Protein AF-A0A226BWI0-F1 (afdb_monomer)

Radius of gyration: 17.47 Å; Cα contacts (8 Å, |Δi|>4): 109; chains: 1; bounding box: 44×29×45 Å

Organism: NCBI:txid759412

Solvent-accessible surface area (backbone atoms only — not comparable to full-atom values): 7787 Å² total; per-residue (Å²): 113,49,78,41,72,29,28,34,66,42,41,44,69,57,47,53,48,31,74,75,71,46,87,71,87,59,75,85,71,98,45,95,89,52,78,66,86,74,66,27,84,44,66,67,58,34,51,51,49,55,50,52,62,45,49,80,74,37,69,102,67,86,56,67,68,61,49,63,72,46,38,39,80,45,81,42,82,44,78,37,56,68,94,76,62,88,49,69,89,40,70,69,46,34,50,53,49,51,55,52,51,52,56,51,65,76,42,66,83,56,80,79,74,67,79,81,77,76,86,83,88,78,131

Mean predicted aligned error: 9.55 Å

pLDDT: mean 79.6, std 19.04, range [26.83, 96.94]

Foldseek 3Di:
DDKAWWKAKDWPVVVVVCVVPNDDWPDDDDDPVDTDGDTHNDVVVSVVVLVVVVCVVDPDDDDVVVSVNTMDMDIDTDDDDPVPDQDCVDPVSVVVVVVVVVVCVVCVVCPPPDPPPDDDDDD

Sequence (123 aa):
MINKNLYYVTSVQNAEDIITSGFRASLRDRHWLGDGYYFYEETFFAFKWCLELCSDCYGDGVELSKLLDNYKIITAEVSIDEKRVFDLKTVQHKELFDLSFHELRKNPGKRKAEEIKGYCSFY

Structure (mmCIF, N/CA/C/O backbone):
data_AF-A0A226BWI0-F1
#
_entry.id   AF-A0A226BWI0-F1
#
loop_
_atom_site.group_PDB
_atom_site.id
_atom_site.type_symbol
_atom_site.label_atom_id
_atom_site.label_alt_id
_atom_site.label_comp_id
_atom_site.label_asym_id
_atom_site.label_entity_id
_atom_site.label_seq_id
_atom_site.pdbx_PDB_ins_code
_atom_site.Cartn_x
_atom_site.Cartn_y
_atom_site.Cartn_z
_atom_site.occupancy
_atom_site.B_iso_or_equiv
_atom_site.auth_seq_id
_atom_site.auth_comp_id
_atom_site.auth_asym_id
_atom_site.auth_atom_id
_atom_site.pdbx_PDB_model_num
ATOM 1 N N . MET A 1 1 ? -21.241 2.612 -0.114 1.00 89.12 1 MET A N 1
ATOM 2 C CA . MET A 1 1 ? -20.109 2.169 -0.949 1.00 89.12 1 MET A CA 1
ATOM 3 C C . MET A 1 1 ? -19.424 3.414 -1.457 1.00 89.12 1 MET A C 1
ATOM 5 O O . MET A 1 1 ? -20.094 4.235 -2.075 1.00 89.12 1 MET A O 1
ATOM 9 N N . ILE A 1 2 ? -18.138 3.566 -1.173 1.00 91.88 2 ILE A N 1
ATOM 10 C CA . ILE A 1 2 ? -17.298 4.626 -1.730 1.00 91.88 2 ILE A CA 1
ATOM 11 C C . ILE A 1 2 ? -16.283 3.963 -2.646 1.00 91.88 2 ILE A C 1
ATOM 13 O O . ILE A 1 2 ? -15.611 3.027 -2.225 1.00 91.88 2 ILE A O 1
ATOM 17 N N . ASN A 1 3 ? -16.139 4.470 -3.865 1.00 94.00 3 ASN A N 1
ATOM 18 C CA . ASN A 1 3 ? -15.049 4.058 -4.738 1.00 94.00 3 ASN A CA 1
ATOM 19 C C . ASN A 1 3 ? -13.861 4.994 -4.519 1.00 94.00 3 ASN A C 1
ATOM 21 O O . ASN A 1 3 ? -14.016 6.218 -4.521 1.00 94.00 3 ASN A O 1
ATOM 25 N N . LYS A 1 4 ? -12.677 4.421 -4.313 1.00 95.06 4 LYS A N 1
ATOM 26 C CA . LYS A 1 4 ? -11.421 5.164 -4.213 1.00 95.06 4 LYS A CA 1
ATOM 27 C C . LYS A 1 4 ? -10.430 4.648 -5.240 1.00 95.06 4 LYS A C 1
ATOM 29 O O . LYS A 1 4 ? -10.271 3.442 -5.387 1.00 95.06 4 LYS A O 1
ATOM 34 N N . ASN A 1 5 ? -9.719 5.568 -5.878 1.00 96.38 5 ASN A N 1
ATOM 35 C CA . ASN A 1 5 ? -8.520 5.232 -6.632 1.00 96.38 5 ASN A CA 1
ATOM 36 C C . ASN A 1 5 ? -7.356 5.156 -5.650 1.00 96.38 5 ASN A C 1
ATOM 38 O O . ASN A 1 5 ? -7.009 6.160 -5.030 1.00 96.38 5 ASN A O 1
ATOM 42 N N . LEU A 1 6 ? -6.798 3.962 -5.484 1.00 96.50 6 LEU A N 1
ATOM 43 C CA . LEU A 1 6 ? -5.699 3.696 -4.568 1.00 96.50 6 LEU A CA 1
ATOM 44 C C . LEU A 1 6 ? -4.508 3.102 -5.321 1.00 96.50 6 LEU A C 1
ATOM 46 O O . LEU A 1 6 ? -4.655 2.518 -6.396 1.00 96.50 6 LEU A O 1
ATOM 50 N N . TYR A 1 7 ? -3.320 3.242 -4.744 1.00 96.94 7 TYR A N 1
ATOM 51 C CA . TYR A 1 7 ? -2.062 2.851 -5.372 1.00 96.94 7 TYR A CA 1
ATOM 52 C C . TYR A 1 7 ? -1.468 1.628 -4.683 1.00 96.94 7 TYR A C 1
ATOM 54 O O . TYR A 1 7 ? -1.281 1.627 -3.467 1.00 96.94 7 TYR A O 1
ATOM 62 N N . TYR A 1 8 ? -1.145 0.600 -5.464 1.00 94.31 8 TYR A N 1
ATOM 63 C CA . TYR A 1 8 ? -0.532 -0.641 -4.998 1.00 94.31 8 TYR A CA 1
ATOM 64 C C . TYR A 1 8 ? 0.859 -0.791 -5.605 1.00 94.31 8 TYR A C 1
ATOM 66 O O . TYR A 1 8 ? 1.043 -0.594 -6.806 1.00 94.31 8 TYR A O 1
ATOM 74 N N . VAL A 1 9 ? 1.838 -1.141 -4.775 1.00 92.06 9 VAL A N 1
ATOM 75 C CA . VAL A 1 9 ? 3.234 -1.316 -5.188 1.00 92.06 9 VAL A CA 1
ATOM 76 C C . VAL A 1 9 ? 3.559 -2.796 -5.167 1.00 92.06 9 VAL A C 1
ATOM 78 O O . VAL A 1 9 ? 3.320 -3.472 -4.166 1.00 92.06 9 VAL A O 1
ATOM 81 N N . THR A 1 10 ? 4.126 -3.306 -6.255 1.00 91.25 10 THR A N 1
ATOM 82 C CA . THR A 1 10 ? 4.548 -4.704 -6.328 1.00 91.25 10 THR A CA 1
ATOM 83 C C . THR A 1 10 ? 5.603 -4.923 -7.410 1.00 91.25 10 THR A C 1
ATOM 85 O O . THR A 1 10 ? 5.989 -3.976 -8.096 1.00 91.25 10 THR A O 1
ATOM 88 N N . SER A 1 11 ? 6.103 -6.152 -7.553 1.00 91.62 11 SER A N 1
ATOM 89 C CA . SER A 1 11 ? 7.057 -6.486 -8.612 1.00 91.62 11 SER A CA 1
ATOM 90 C C . SER A 1 11 ? 6.419 -6.382 -10.000 1.00 91.62 11 SER A C 1
ATOM 92 O O . SER A 1 11 ? 5.208 -6.545 -10.149 1.00 91.62 11 SER A O 1
ATOM 94 N N . VAL A 1 12 ? 7.227 -6.151 -11.036 1.00 93.00 12 VAL A N 1
ATOM 95 C CA . VAL A 1 12 ? 6.758 -6.089 -12.435 1.00 93.00 12 VAL A CA 1
ATOM 96 C C . VAL A 1 12 ? 5.932 -7.323 -12.811 1.00 93.00 12 VAL A C 1
ATOM 98 O O . VAL A 1 12 ? 4.822 -7.171 -13.319 1.00 93.00 12 VAL A O 1
ATOM 101 N N . GLN A 1 13 ? 6.432 -8.520 -12.487 1.00 92.38 13 GLN A N 1
ATOM 102 C CA . GLN A 1 13 ? 5.743 -9.781 -12.769 1.00 92.38 13 GLN A CA 1
ATOM 103 C C . GLN A 1 13 ? 4.384 -9.863 -12.061 1.00 92.38 13 GLN A C 1
ATOM 105 O O . GLN A 1 13 ? 3.377 -10.180 -12.685 1.00 92.38 13 GLN A O 1
ATOM 110 N N . ASN A 1 14 ? 4.327 -9.532 -10.766 1.00 91.62 14 ASN A N 1
ATOM 111 C CA . ASN A 1 14 ? 3.075 -9.618 -10.018 1.00 91.62 14 ASN A CA 1
ATOM 112 C C . ASN A 1 14 ? 2.069 -8.545 -10.462 1.00 91.62 14 ASN A C 1
ATOM 114 O O . ASN A 1 14 ? 0.868 -8.788 -10.465 1.00 91.62 14 ASN A O 1
ATOM 118 N N . ALA A 1 15 ? 2.538 -7.365 -10.874 1.00 94.00 15 ALA A N 1
ATOM 119 C CA . ALA A 1 15 ? 1.669 -6.346 -11.452 1.00 94.00 15 ALA A CA 1
ATOM 120 C C . ALA A 1 15 ? 1.011 -6.844 -12.747 1.00 94.00 15 ALA A C 1
ATOM 122 O O . ALA A 1 15 ? -0.184 -6.638 -12.940 1.00 94.00 15 ALA A O 1
ATOM 123 N N . GLU A 1 16 ? 1.762 -7.528 -13.611 1.00 94.69 16 GLU A N 1
ATOM 124 C CA . GLU A 1 16 ? 1.231 -8.129 -14.841 1.00 94.69 16 GLU A CA 1
ATOM 125 C C . GLU A 1 16 ? 0.229 -9.250 -14.544 1.00 94.69 16 GLU A C 1
ATOM 127 O O . GLU A 1 16 ? -0.844 -9.298 -15.156 1.00 94.69 16 GLU A O 1
ATOM 132 N N . ASP A 1 17 ? 0.517 -10.079 -13.542 1.00 93.81 17 ASP A N 1
ATOM 133 C CA . ASP A 1 17 ? -0.400 -11.120 -13.079 1.00 93.81 17 ASP A CA 1
ATOM 134 C C . ASP A 1 17 ? -1.696 -10.529 -12.499 1.00 93.81 17 ASP A C 1
ATOM 136 O O . ASP A 1 17 ? -2.781 -11.048 -12.781 1.00 93.81 17 ASP A O 1
ATOM 140 N N . ILE A 1 18 ? -1.614 -9.432 -11.735 1.00 94.19 18 ILE A N 1
ATOM 141 C CA . ILE A 1 18 ? -2.781 -8.728 -11.179 1.00 94.19 18 ILE A CA 1
ATOM 142 C C . ILE A 1 18 ? -3.610 -8.082 -12.288 1.00 94.19 18 ILE A C 1
ATOM 144 O O . ILE A 1 18 ? -4.832 -8.195 -12.278 1.00 94.19 18 ILE A O 1
ATOM 148 N N . ILE A 1 19 ? -2.970 -7.424 -13.256 1.00 93.75 19 ILE A N 1
ATOM 149 C CA . ILE A 1 19 ? -3.675 -6.799 -14.384 1.00 93.75 19 ILE A CA 1
ATOM 150 C C . ILE A 1 19 ? -4.406 -7.862 -15.215 1.00 93.75 19 ILE A C 1
ATOM 152 O O . ILE A 1 19 ? -5.522 -7.627 -15.672 1.00 93.75 19 ILE A O 1
ATOM 156 N N . THR A 1 20 ? -3.800 -9.039 -15.383 1.00 94.94 20 THR A N 1
ATOM 157 C CA . THR A 1 20 ? -4.352 -10.111 -16.224 1.00 94.94 20 THR A CA 1
ATOM 158 C C . THR A 1 20 ? -5.394 -10.963 -15.498 1.00 94.94 20 THR A C 1
ATOM 160 O O . THR A 1 20 ? -6.386 -11.369 -16.099 1.00 94.94 20 THR A O 1
ATOM 163 N N . SER A 1 21 ? -5.170 -11.273 -14.218 1.00 93.31 21 SER A N 1
ATOM 164 C CA . SER A 1 21 ? -5.959 -12.261 -13.463 1.00 93.31 21 SER A CA 1
ATOM 165 C C . SER A 1 21 ? -6.621 -11.723 -12.193 1.00 93.31 21 SER A C 1
ATOM 167 O O . SER A 1 21 ? -7.285 -12.479 -11.485 1.00 93.31 21 SER A O 1
ATOM 169 N N . GLY A 1 22 ? -6.483 -10.427 -11.919 1.00 91.62 22 GLY A N 1
ATOM 170 C CA . GLY A 1 22 ? -6.960 -9.796 -10.695 1.00 91.62 22 GLY A CA 1
ATOM 171 C C . GLY A 1 22 ? -6.065 -10.074 -9.485 1.00 91.62 22 GLY A C 1
ATOM 172 O O . GLY A 1 22 ? -5.080 -10.814 -9.537 1.00 91.62 22 GLY A O 1
ATOM 173 N N . PHE A 1 23 ? -6.422 -9.463 -8.359 1.00 88.25 23 PHE A N 1
ATOM 174 C CA . PHE A 1 23 ? -5.736 -9.679 -7.089 1.00 88.25 23 PHE A CA 1
ATOM 175 C C . PHE A 1 23 ? -5.982 -11.105 -6.564 1.00 88.25 23 PHE A C 1
ATOM 177 O O . PHE A 1 23 ? -7.120 -11.567 -6.497 1.00 88.25 23 PHE A O 1
ATOM 184 N N . ARG A 1 24 ? -4.914 -11.802 -6.153 1.00 81.88 24 ARG A N 1
ATOM 185 C CA . ARG A 1 24 ? -4.978 -13.140 -5.525 1.00 81.88 24 ARG A CA 1
ATOM 186 C C . ARG A 1 24 ? -4.667 -13.050 -4.049 1.00 81.88 24 ARG A C 1
ATOM 188 O O . ARG A 1 24 ? -3.800 -12.260 -3.679 1.00 81.88 24 ARG A O 1
ATOM 195 N N . ALA A 1 25 ? -5.414 -13.755 -3.201 1.00 70.25 25 ALA A N 1
ATOM 196 C CA . ALA A 1 25 ? -5.259 -13.619 -1.755 1.00 70.25 25 ALA A CA 1
ATOM 197 C C . ALA A 1 25 ? -3.814 -13.952 -1.359 1.00 70.25 25 ALA A C 1
ATOM 199 O O . ALA A 1 25 ? -3.354 -15.069 -1.599 1.00 70.25 25 ALA A O 1
ATOM 200 N N . SER A 1 26 ? -3.102 -12.985 -0.772 1.00 62.91 26 SER A N 1
ATOM 201 C CA . SER A 1 26 ? -1.821 -13.267 -0.127 1.00 62.91 26 SER A CA 1
ATOM 202 C C . SER A 1 26 ? -2.143 -13.975 1.179 1.00 62.91 26 SER A C 1
ATOM 204 O O . SER A 1 26 ? -2.596 -13.347 2.134 1.00 62.91 26 SER A O 1
ATOM 206 N N . LEU A 1 27 ? -2.033 -15.301 1.174 1.00 61.00 27 LEU A N 1
ATOM 207 C CA . LEU A 1 27 ? -2.269 -16.128 2.347 1.00 61.00 27 LEU A CA 1
ATOM 208 C C . LEU A 1 27 ? -0.913 -16.537 2.904 1.00 61.00 27 LEU A C 1
ATOM 210 O O . LEU A 1 27 ? -0.218 -17.328 2.268 1.00 61.00 27 LEU A O 1
ATOM 214 N N . ARG A 1 28 ? -0.617 -16.066 4.122 1.00 55.31 28 ARG A N 1
ATOM 215 C CA . ARG A 1 28 ? 0.595 -16.360 4.898 1.00 55.31 28 ARG A CA 1
ATOM 216 C C . ARG A 1 28 ? 1.854 -15.697 4.344 1.00 55.31 28 ARG A C 1
ATOM 218 O O . ARG A 1 28 ? 2.437 -16.171 3.383 1.00 55.31 28 ARG A O 1
ATOM 225 N N . ASP A 1 29 ? 2.320 -14.676 5.056 1.00 50.38 29 ASP A N 1
ATOM 226 C CA . ASP A 1 29 ? 3.727 -14.482 5.428 1.00 50.38 29 ASP A CA 1
ATOM 227 C C . ASP A 1 29 ? 3.846 -13.280 6.380 1.00 50.38 29 ASP A C 1
ATOM 229 O O . ASP A 1 29 ? 2.836 -12.716 6.792 1.00 50.38 29 ASP A O 1
ATOM 233 N N . ARG A 1 30 ? 5.070 -12.946 6.815 1.00 54.59 30 ARG A N 1
ATOM 234 C CA . ARG A 1 30 ? 5.453 -11.937 7.831 1.00 54.59 30 ARG A CA 1
ATOM 235 C C . ARG A 1 30 ? 5.070 -10.491 7.454 1.00 54.59 30 ARG A C 1
ATOM 237 O O . ARG A 1 30 ? 5.913 -9.599 7.446 1.00 54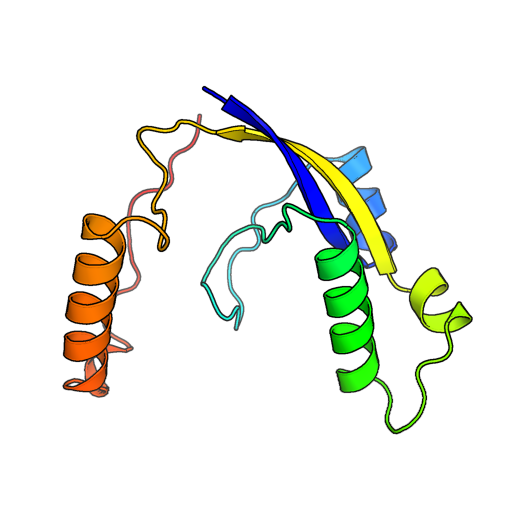.59 30 ARG A O 1
ATOM 244 N N . HIS A 1 31 ? 3.813 -10.245 7.124 1.00 62.47 31 HIS A N 1
ATOM 245 C CA . HIS A 1 31 ? 3.292 -8.932 6.799 1.00 62.47 31 HIS A CA 1
ATOM 246 C C . HIS A 1 31 ? 3.026 -8.148 8.081 1.00 62.47 31 HIS A C 1
ATOM 248 O O . HIS A 1 31 ? 2.448 -8.664 9.038 1.00 62.47 31 HIS A O 1
ATOM 254 N N . TRP A 1 32 ? 3.442 -6.882 8.095 1.00 60.47 32 TRP A N 1
ATOM 255 C CA . TRP A 1 32 ? 3.352 -6.014 9.272 1.00 60.47 32 TRP A CA 1
ATOM 256 C C . TRP A 1 32 ? 1.911 -5.909 9.800 1.00 60.47 32 TRP A C 1
ATOM 258 O O . TRP A 1 32 ? 1.687 -5.959 11.007 1.00 60.47 32 TRP A O 1
ATOM 268 N N . LEU A 1 33 ? 0.923 -5.821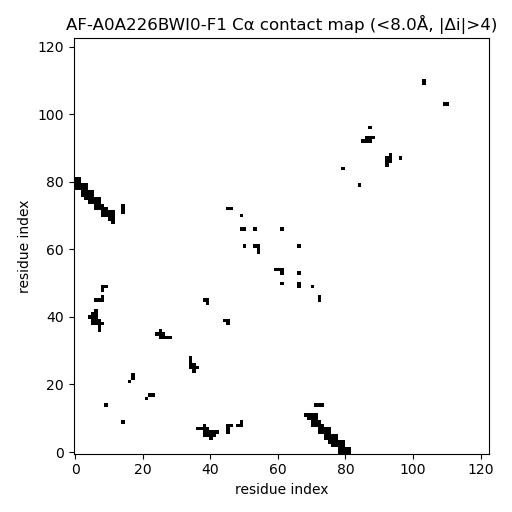 8.908 1.00 69.75 33 LEU A N 1
ATOM 269 C CA . LEU A 1 33 ? -0.477 -5.569 9.261 1.00 69.75 33 LEU A CA 1
ATOM 270 C C . LEU A 1 33 ? -1.394 -6.793 9.048 1.00 69.75 33 LEU A C 1
ATOM 272 O O . LEU A 1 33 ? -2.612 -6.660 9.133 1.00 69.75 33 LEU A O 1
ATOM 276 N N . GLY A 1 34 ? -0.818 -7.980 8.819 1.00 74.00 34 GLY A N 1
ATOM 277 C CA . GLY A 1 34 ? -1.554 -9.230 8.596 1.00 74.00 34 GLY A CA 1
ATOM 278 C C . GLY A 1 34 ? -1.788 -9.587 7.123 1.00 74.00 34 GLY A C 1
ATOM 279 O O . GLY A 1 34 ? -1.090 -9.115 6.225 1.00 74.00 34 GLY A O 1
ATOM 280 N N . ASP A 1 35 ? -2.752 -10.466 6.871 1.00 81.00 35 ASP A N 1
ATOM 281 C CA . ASP A 1 35 ? -3.087 -10.907 5.516 1.00 81.00 35 ASP A CA 1
ATOM 282 C C . ASP A 1 35 ? -3.988 -9.873 4.826 1.00 81.00 35 ASP A C 1
ATOM 284 O O . ASP A 1 35 ? -5.011 -9.451 5.371 1.00 81.00 35 ASP A O 1
ATOM 288 N N . GLY A 1 36 ? -3.620 -9.464 3.613 1.00 83.94 36 GLY A N 1
ATOM 289 C CA . GLY A 1 36 ? -4.399 -8.509 2.833 1.00 83.94 36 GLY A CA 1
ATOM 290 C C . GLY A 1 36 ? -3.581 -7.774 1.778 1.00 83.94 36 GLY A C 1
ATOM 291 O O . GLY A 1 36 ? -2.409 -8.070 1.545 1.00 83.94 36 GLY A O 1
ATOM 292 N N . TYR A 1 37 ? -4.224 -6.798 1.143 1.00 87.19 37 TYR A N 1
ATOM 293 C CA . TYR A 1 37 ? -3.589 -5.902 0.182 1.00 87.19 37 TYR A CA 1
ATOM 294 C C . TYR A 1 37 ? -3.397 -4.526 0.796 1.00 87.19 37 TYR A C 1
ATOM 296 O O . TYR A 1 37 ? -4.305 -3.976 1.421 1.00 87.19 37 TYR A O 1
ATOM 304 N N . TYR A 1 38 ? -2.219 -3.962 0.567 1.00 89.25 38 TYR A N 1
ATOM 305 C CA . TYR A 1 38 ? -1.826 -2.675 1.114 1.00 89.25 38 TYR A CA 1
ATOM 306 C C . TYR A 1 38 ? -1.803 -1.634 0.022 1.00 89.25 38 TYR A C 1
ATOM 308 O O . TYR A 1 38 ? -1.023 -1.737 -0.922 1.00 89.25 38 TYR A O 1
ATOM 316 N N . PHE A 1 39 ? -2.649 -0.625 0.173 1.00 93.44 39 PHE A N 1
ATOM 317 C CA . PHE A 1 39 ? -2.728 0.468 -0.772 1.00 93.44 39 PHE A CA 1
ATOM 318 C C . PHE A 1 39 ? -2.376 1.794 -0.110 1.00 93.44 39 PHE A C 1
ATOM 320 O O . PHE A 1 39 ? -2.575 1.986 1.090 1.00 93.44 39 PHE A O 1
ATOM 327 N N . TYR A 1 40 ?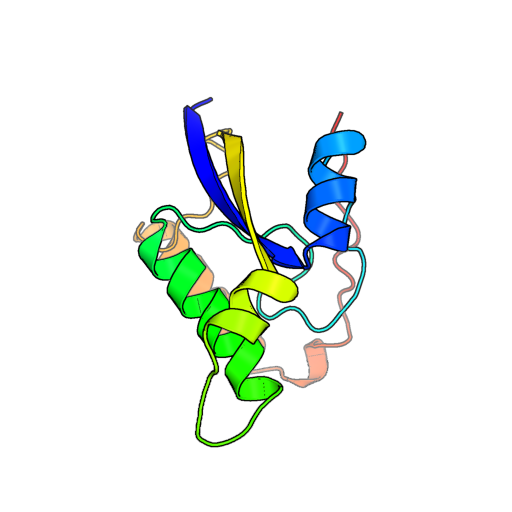 -1.921 2.729 -0.932 1.00 95.25 40 TYR A N 1
ATOM 328 C CA . TYR A 1 40 ? -1.712 4.119 -0.564 1.00 95.25 40 TYR A CA 1
ATOM 329 C C . TYR A 1 40 ? -2.797 4.994 -1.190 1.00 95.25 40 TYR A C 1
ATOM 331 O O . TYR A 1 40 ? -3.199 4.768 -2.329 1.00 95.25 40 TYR A O 1
ATOM 339 N N . GLU A 1 41 ? -3.252 6.012 -0.457 1.00 94.62 41 GLU A N 1
ATOM 340 C CA . GLU A 1 41 ? -4.152 7.042 -1.003 1.00 94.62 41 GLU A CA 1
ATOM 341 C C . GLU A 1 41 ? -3.405 8.006 -1.942 1.00 94.62 41 GLU A C 1
ATOM 343 O O . GLU A 1 41 ? -3.998 8.534 -2.873 1.00 94.62 41 GLU A O 1
ATOM 348 N N . GLU A 1 42 ? -2.095 8.183 -1.740 1.00 95.62 42 GLU A N 1
ATOM 349 C CA . GLU A 1 42 ? -1.257 9.118 -2.497 1.00 95.62 42 GLU A CA 1
ATOM 350 C C . GLU A 1 42 ? -0.108 8.388 -3.202 1.00 95.62 42 GLU A C 1
ATOM 352 O O . GLU A 1 42 ? 0.640 7.627 -2.575 1.00 95.62 42 GLU A O 1
ATOM 357 N N . THR A 1 43 ? 0.107 8.685 -4.487 1.00 94.50 43 THR A N 1
ATOM 358 C CA . THR A 1 43 ? 1.178 8.080 -5.301 1.00 94.50 43 THR A CA 1
ATOM 359 C C . THR A 1 43 ? 2.565 8.324 -4.714 1.00 94.50 43 THR A C 1
ATOM 361 O O . THR A 1 43 ? 3.446 7.476 -4.833 1.00 94.50 43 THR A O 1
ATOM 364 N N . PHE A 1 44 ? 2.769 9.461 -4.040 1.00 93.81 44 PHE A N 1
ATOM 365 C CA . PHE A 1 44 ? 4.037 9.779 -3.383 1.00 93.81 44 PHE A CA 1
ATOM 366 C C . PHE A 1 44 ? 4.426 8.728 -2.334 1.00 93.81 44 PHE A C 1
ATOM 368 O O . PHE A 1 44 ? 5.575 8.291 -2.301 1.00 93.81 44 PHE A O 1
ATOM 375 N N . PHE A 1 45 ? 3.478 8.278 -1.503 1.00 93.75 45 PHE A N 1
ATOM 376 C CA . PHE A 1 45 ? 3.761 7.263 -0.486 1.00 93.75 45 PHE A CA 1
ATOM 377 C C . PHE A 1 45 ? 3.987 5.881 -1.103 1.00 93.75 45 PHE A C 1
ATOM 379 O O . PHE A 1 45 ? 4.865 5.156 -0.639 1.00 93.75 45 PHE A O 1
ATOM 386 N N . ALA A 1 46 ? 3.284 5.557 -2.191 1.00 92.62 46 ALA A N 1
ATOM 387 C CA . ALA A 1 46 ? 3.559 4.354 -2.973 1.00 92.62 46 ALA A CA 1
ATOM 388 C C . ALA A 1 46 ? 4.982 4.376 -3.563 1.00 92.62 46 ALA A C 1
ATOM 390 O O . ALA A 1 46 ? 5.725 3.402 -3.455 1.00 92.62 46 ALA A O 1
ATOM 391 N N . PHE A 1 47 ? 5.413 5.506 -4.126 1.00 90.75 47 PHE A N 1
ATOM 392 C CA . PHE A 1 47 ? 6.775 5.654 -4.636 1.00 90.75 47 PHE A CA 1
ATOM 393 C C . PHE A 1 47 ? 7.826 5.562 -3.524 1.00 90.75 47 PHE A C 1
ATOM 395 O O . PHE A 1 47 ? 8.831 4.873 -3.685 1.00 90.75 47 PHE A O 1
ATOM 402 N N . LYS A 1 48 ? 7.577 6.190 -2.370 1.00 89.25 48 LYS A N 1
ATOM 403 C CA . LYS A 1 48 ? 8.459 6.077 -1.203 1.00 89.25 48 LYS A CA 1
ATOM 404 C C . LYS A 1 48 ? 8.612 4.620 -0.751 1.00 89.25 48 LYS A C 1
ATOM 406 O O . LYS A 1 48 ? 9.730 4.180 -0.519 1.00 89.25 48 LYS A O 1
ATOM 411 N N . TRP A 1 49 ? 7.516 3.868 -0.678 1.00 87.50 49 TRP A N 1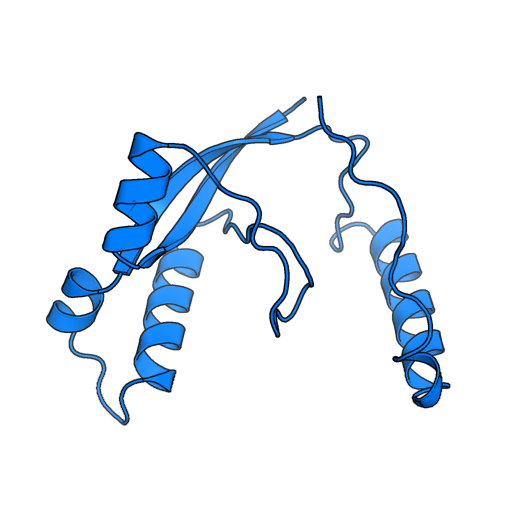
ATOM 412 C CA . TRP A 1 49 ? 7.564 2.444 -0.342 1.00 87.50 49 TRP A CA 1
ATOM 413 C C . TRP A 1 49 ? 8.364 1.627 -1.362 1.00 87.50 49 TRP A C 1
ATOM 415 O O . TRP A 1 49 ? 9.145 0.759 -0.991 1.00 87.50 49 TRP A O 1
ATOM 425 N N . CYS A 1 50 ? 8.237 1.950 -2.650 1.00 86.75 50 CYS A N 1
ATOM 426 C CA . CYS A 1 50 ? 9.046 1.342 -3.706 1.00 86.75 50 CYS A CA 1
ATOM 427 C C . CYS A 1 50 ? 10.560 1.542 -3.477 1.00 86.75 50 CYS A C 1
ATOM 429 O O . CYS A 1 50 ? 11.350 0.617 -3.672 1.00 86.75 50 CYS A O 1
ATOM 431 N N . LEU A 1 51 ? 10.965 2.731 -3.009 1.00 84.38 51 LEU A N 1
ATOM 432 C CA . LEU A 1 51 ? 12.354 3.006 -2.627 1.00 84.38 51 LEU A CA 1
ATOM 433 C C . LEU A 1 51 ? 12.790 2.180 -1.411 1.00 84.38 51 LEU A C 1
ATOM 435 O O . LEU A 1 51 ? 13.890 1.635 -1.432 1.00 84.38 51 LEU A O 1
ATOM 439 N N . GLU A 1 52 ? 11.938 2.065 -0.387 1.00 80.69 52 GLU A N 1
ATOM 440 C CA . GLU A 1 52 ? 12.225 1.287 0.831 1.00 80.69 52 GLU A CA 1
ATOM 441 C C . GLU A 1 52 ? 12.419 -0.210 0.513 1.00 80.69 52 GLU A C 1
ATOM 443 O O . GLU A 1 52 ? 13.389 -0.822 0.964 1.00 80.69 52 GLU A O 1
ATOM 448 N N . LEU A 1 53 ? 11.587 -0.774 -0.373 1.00 77.81 53 LEU A N 1
ATOM 449 C CA . LEU A 1 53 ? 11.753 -2.144 -0.879 1.00 77.81 53 LEU A CA 1
ATOM 450 C C . LEU A 1 53 ? 13.095 -2.347 -1.604 1.00 77.81 53 LEU A C 1
ATOM 452 O O . LEU A 1 53 ? 13.682 -3.428 -1.537 1.00 77.81 53 LEU A O 1
ATOM 456 N N . CYS A 1 54 ? 13.594 -1.318 -2.296 1.00 72.31 54 CYS A N 1
ATOM 457 C CA . CYS A 1 54 ? 14.901 -1.362 -2.949 1.00 72.31 54 CYS A CA 1
ATOM 458 C C . CYS A 1 54 ? 16.057 -1.202 -1.956 1.00 72.31 54 CYS A C 1
ATOM 460 O O . CYS A 1 54 ? 17.055 -1.899 -2.107 1.00 72.31 54 CYS A O 1
ATOM 462 N N . SER A 1 55 ? 15.951 -0.325 -0.953 1.00 64.25 55 SER A N 1
ATOM 463 C CA . SER A 1 55 ? 17.029 -0.108 0.026 1.00 64.25 55 SER A CA 1
ATOM 464 C C . SER A 1 55 ? 17.282 -1.322 0.917 1.00 64.25 55 SER A C 1
ATOM 466 O O . SER A 1 55 ? 18.427 -1.589 1.269 1.00 64.25 55 SER A O 1
ATOM 468 N N . ASP A 1 56 ? 16.243 -2.108 1.215 1.00 57.66 56 ASP A N 1
ATOM 469 C CA . ASP A 1 56 ? 16.405 -3.391 1.913 1.00 57.66 56 ASP A CA 1
ATOM 470 C C . ASP A 1 56 ? 17.142 -4.434 1.048 1.00 57.66 56 ASP A C 1
ATOM 472 O O . ASP A 1 56 ? 17.748 -5.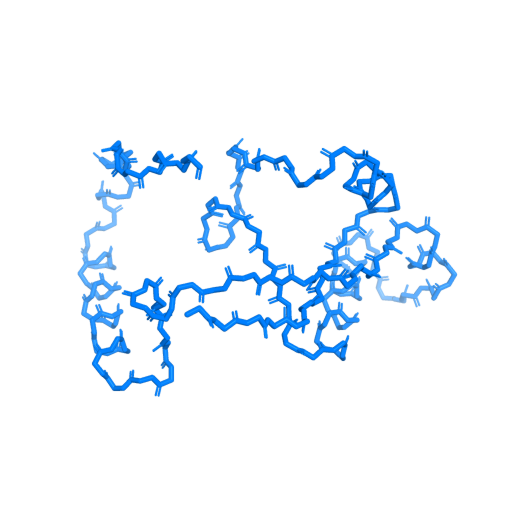371 1.570 1.00 57.66 56 ASP A O 1
ATOM 476 N N . CYS A 1 57 ? 17.125 -4.260 -0.279 1.00 54.03 57 CYS A N 1
ATOM 477 C CA . CYS A 1 57 ? 17.782 -5.141 -1.247 1.00 54.03 57 CYS A CA 1
ATOM 478 C C . CYS A 1 57 ? 19.167 -4.632 -1.698 1.00 54.03 57 CYS A C 1
ATOM 480 O O . CYS A 1 57 ? 19.976 -5.423 -2.186 1.00 54.03 57 CYS A O 1
ATOM 482 N N . TYR A 1 58 ? 19.454 -3.334 -1.548 1.00 54.44 58 TYR A N 1
ATOM 483 C CA . TYR A 1 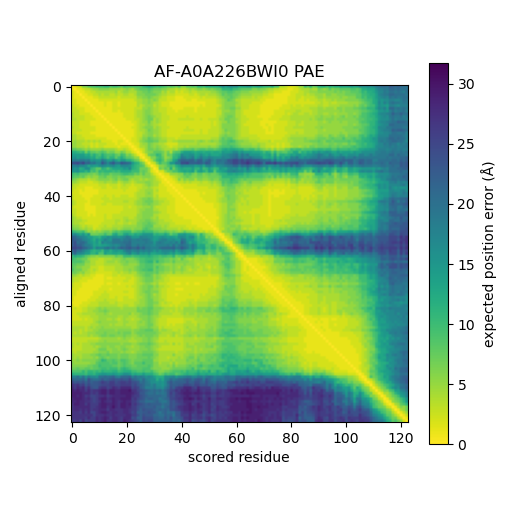58 ? 20.645 -2.674 -2.085 1.00 54.44 58 TYR A CA 1
ATOM 484 C C . TYR A 1 58 ? 21.138 -1.585 -1.117 1.00 54.44 58 TYR A C 1
ATOM 486 O O . TYR A 1 58 ? 20.445 -0.599 -0.879 1.00 54.44 58 TYR A O 1
ATOM 494 N N . GLY A 1 59 ? 22.345 -1.761 -0.563 1.00 58.06 59 GLY A N 1
ATOM 495 C CA . GLY A 1 59 ? 23.011 -0.748 0.271 1.00 58.06 59 GLY A CA 1
ATOM 496 C C . GLY A 1 59 ? 23.260 0.588 -0.451 1.00 58.06 59 GLY A C 1
ATOM 497 O O . GLY A 1 59 ? 23.036 0.685 -1.653 1.00 58.06 59 GLY A O 1
ATOM 498 N N . ASP A 1 60 ? 23.718 1.598 0.305 1.00 57.81 60 ASP A N 1
ATOM 499 C CA . ASP A 1 60 ? 23.942 3.018 -0.045 1.00 57.81 60 ASP A CA 1
ATOM 500 C C . ASP A 1 60 ? 23.972 3.364 -1.551 1.00 57.81 60 ASP A C 1
ATOM 502 O O . ASP A 1 60 ? 25.027 3.553 -2.160 1.00 57.81 60 ASP A O 1
ATOM 506 N N . GLY A 1 61 ? 22.779 3.492 -2.143 1.00 65.06 61 GLY A N 1
ATOM 507 C CA . GLY A 1 61 ? 22.571 3.969 -3.511 1.00 65.06 61 GLY A CA 1
ATOM 508 C C . GLY A 1 61 ? 21.456 3.227 -4.246 1.00 65.06 61 GLY A C 1
ATOM 509 O O . GLY A 1 61 ? 21.677 2.160 -4.814 1.00 65.06 61 GLY A O 1
ATOM 510 N N . VAL A 1 62 ? 20.257 3.819 -4.308 1.00 69.00 62 VAL A N 1
ATOM 511 C CA . VAL A 1 62 ? 19.173 3.301 -5.158 1.00 69.00 62 VAL A CA 1
ATOM 512 C C . VAL A 1 62 ? 19.366 3.810 -6.584 1.00 69.00 62 VAL A C 1
ATOM 514 O O . VAL A 1 62 ? 19.239 5.004 -6.857 1.00 69.00 62 VAL A O 1
ATOM 517 N N . GLU A 1 63 ? 19.661 2.901 -7.509 1.00 79.25 63 GLU A N 1
ATOM 518 C CA . GLU A 1 63 ? 19.681 3.211 -8.936 1.00 79.25 63 GLU A CA 1
ATOM 519 C C . GLU A 1 63 ? 18.242 3.227 -9.470 1.00 79.25 63 GLU A C 1
ATOM 521 O O . GLU A 1 63 ? 17.545 2.212 -9.430 1.00 79.25 63 GLU A O 1
ATOM 526 N N . LEU A 1 64 ? 17.780 4.380 -9.962 1.00 77.25 64 LEU A N 1
ATOM 527 C CA . LEU A 1 64 ? 16.393 4.549 -10.413 1.00 77.25 64 LEU A CA 1
ATOM 528 C C . LEU A 1 64 ? 16.009 3.567 -11.534 1.00 77.25 64 LEU A C 1
ATOM 530 O O . LEU A 1 64 ? 14.886 3.075 -11.545 1.00 77.25 64 LEU A O 1
ATOM 534 N N . SER A 1 65 ? 16.938 3.254 -12.441 1.00 80.31 65 SER A N 1
ATOM 535 C CA . SER A 1 65 ? 16.768 2.238 -13.493 1.00 80.31 65 SER A CA 1
ATOM 536 C C . SER A 1 65 ? 16.343 0.891 -12.906 1.00 80.31 65 SER A C 1
ATOM 538 O O . SER A 1 65 ? 15.297 0.363 -13.264 1.00 80.31 65 SER A O 1
ATOM 540 N N . LYS A 1 66 ? 17.080 0.393 -11.908 1.00 79.00 66 LYS A N 1
ATOM 541 C CA . LYS A 1 66 ? 16.786 -0.878 -11.237 1.00 79.00 66 LYS A CA 1
ATOM 542 C C . LYS A 1 66 ? 15.435 -0.867 -10.537 1.00 79.00 66 LYS A C 1
ATOM 544 O O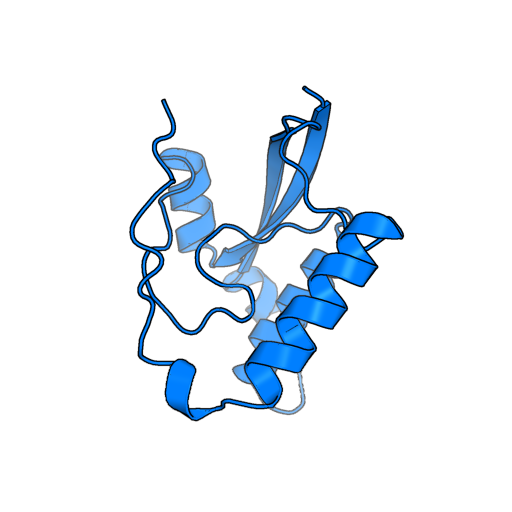 . LYS A 1 66 ? 14.756 -1.888 -10.524 1.00 79.00 66 LYS A O 1
ATOM 549 N N . LEU A 1 67 ? 15.035 0.262 -9.958 1.00 83.25 67 LEU A N 1
ATOM 550 C CA . LEU A 1 67 ? 13.713 0.384 -9.347 1.00 83.25 67 LEU A CA 1
ATOM 551 C C . LEU A 1 67 ? 12.605 0.218 -10.396 1.00 83.25 67 LEU A C 1
ATOM 553 O O . LEU A 1 67 ? 11.668 -0.548 -10.177 1.00 83.25 67 LEU A O 1
ATOM 557 N N . LEU A 1 68 ? 12.743 0.888 -11.543 1.00 83.06 68 LEU A N 1
ATOM 558 C CA . LEU A 1 68 ? 11.777 0.827 -12.644 1.00 83.06 68 LEU A CA 1
ATOM 559 C C . LEU A 1 68 ? 11.742 -0.546 -13.334 1.00 83.06 68 LEU A C 1
ATOM 561 O O . LEU A 1 68 ? 10.682 -0.963 -13.793 1.00 83.06 68 LEU A O 1
ATOM 565 N N . ASP A 1 69 ? 12.869 -1.258 -13.362 1.00 87.75 69 ASP A N 1
ATOM 566 C CA . ASP A 1 69 ? 12.968 -2.596 -13.955 1.00 87.75 69 ASP A CA 1
ATOM 567 C C . ASP A 1 69 ? 12.338 -3.690 -13.078 1.00 87.75 69 ASP A C 1
ATOM 569 O O . ASP A 1 69 ? 11.930 -4.732 -13.588 1.00 87.75 69 ASP A O 1
ATOM 573 N N . ASN A 1 70 ? 12.262 -3.478 -11.759 1.00 88.88 70 ASN A N 1
ATOM 574 C CA . ASN A 1 70 ? 11.821 -4.510 -10.814 1.00 88.88 70 ASN A CA 1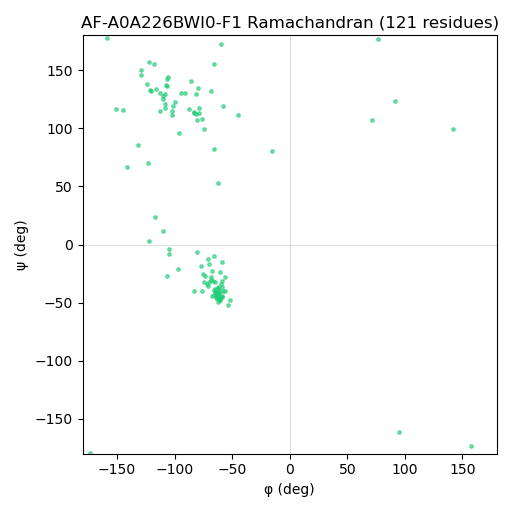
ATOM 575 C C . ASN A 1 70 ? 10.421 -4.273 -10.248 1.00 88.88 70 ASN A C 1
ATOM 577 O O . ASN A 1 70 ? 9.742 -5.245 -9.906 1.00 88.88 70 ASN A O 1
ATOM 581 N N . TYR A 1 71 ? 9.963 -3.023 -10.166 1.00 92.00 71 TYR A N 1
ATOM 582 C CA . TYR A 1 71 ? 8.722 -2.672 -9.479 1.00 92.00 71 TYR A CA 1
ATOM 583 C C . TYR A 1 71 ? 7.781 -1.822 -10.334 1.00 92.00 71 TYR A C 1
ATOM 585 O O . TYR A 1 71 ? 8.194 -1.016 -11.164 1.00 92.00 71 TYR A O 1
ATOM 593 N N . LYS A 1 72 ? 6.478 -1.976 -10.084 1.00 93.19 72 LYS A N 1
ATOM 594 C CA . LYS A 1 72 ? 5.405 -1.174 -10.680 1.00 93.19 72 LYS A CA 1
ATOM 595 C C . LYS A 1 72 ? 4.483 -0.635 -9.592 1.00 93.19 72 LYS A C 1
ATOM 597 O O . LYS A 1 72 ? 4.206 -1.304 -8.595 1.00 93.19 72 LYS A O 1
ATOM 602 N N . ILE A 1 73 ? 3.978 0.572 -9.830 1.00 94.75 73 ILE A N 1
ATOM 603 C CA . ILE A 1 73 ? 2.843 1.131 -9.100 1.00 94.75 73 ILE A CA 1
ATOM 604 C C . ILE A 1 73 ? 1.623 0.967 -9.999 1.00 94.75 73 ILE A C 1
ATOM 606 O O . ILE A 1 73 ? 1.606 1.496 -11.110 1.00 94.75 73 ILE A O 1
ATOM 610 N N . ILE A 1 74 ? 0.619 0.233 -9.530 1.00 95.62 74 ILE A N 1
ATOM 611 C CA . ILE A 1 74 ? -0.665 0.089 -10.220 1.00 95.62 74 ILE A CA 1
ATOM 612 C C . ILE A 1 74 ? -1.735 0.900 -9.491 1.00 95.62 74 ILE A C 1
ATOM 614 O O . ILE A 1 74 ? -1.733 0.990 -8.262 1.00 95.62 74 ILE A O 1
ATOM 618 N N . THR A 1 75 ? -2.655 1.483 -10.253 1.00 96.56 75 THR A N 1
ATOM 619 C CA . THR A 1 75 ? -3.851 2.134 -9.711 1.00 96.56 75 THR A CA 1
ATOM 620 C C . THR A 1 75 ? -5.002 1.139 -9.721 1.00 96.56 75 THR A C 1
ATOM 622 O O . THR A 1 75 ? -5.266 0.507 -10.742 1.00 96.56 75 THR A O 1
ATOM 625 N N . ALA A 1 76 ? -5.685 1.009 -8.589 1.00 95.06 76 ALA A N 1
ATOM 626 C CA . ALA A 1 76 ? -6.864 0.175 -8.431 1.00 95.06 76 ALA A CA 1
ATOM 627 C C . ALA A 1 76 ? -8.054 1.039 -8.008 1.00 95.06 76 ALA A C 1
ATOM 629 O O . ALA A 1 76 ? -7.945 1.831 -7.070 1.00 95.06 76 ALA A O 1
ATOM 630 N N . GLU A 1 77 ? -9.194 0.859 -8.672 1.00 95.38 77 GLU A N 1
ATOM 631 C CA . GLU A 1 77 ? -10.471 1.351 -8.165 1.00 95.38 77 GLU A CA 1
ATOM 632 C C . GLU A 1 77 ? -10.989 0.351 -7.127 1.00 95.38 77 GLU A C 1
ATOM 634 O O . GLU A 1 77 ? -11.319 -0.792 -7.444 1.00 95.38 77 GLU A O 1
ATOM 639 N N . VAL A 1 78 ? -11.024 0.770 -5.865 1.00 93.31 78 VAL A N 1
ATOM 640 C CA . VAL A 1 78 ? -11.444 -0.064 -4.740 1.00 93.31 78 VAL A CA 1
ATOM 641 C C . VAL A 1 78 ? -12.801 0.413 -4.249 1.00 93.31 78 VAL A C 1
ATOM 643 O O . VAL A 1 78 ? -12.947 1.562 -3.828 1.00 93.31 78 VAL A O 1
ATOM 646 N N . SER A 1 79 ? -13.788 -0.483 -4.279 1.00 94.94 79 SER A N 1
ATOM 647 C CA . SER A 1 79 ? -15.114 -0.226 -3.720 1.00 94.94 79 SER A CA 1
ATOM 648 C C . SER A 1 79 ? -15.142 -0.600 -2.240 1.00 94.94 79 SER A C 1
ATOM 650 O O . SER A 1 79 ? -14.943 -1.755 -1.867 1.00 94.94 79 SER A O 1
ATOM 652 N N . ILE A 1 80 ? -15.369 0.394 -1.388 1.00 93.38 80 ILE A N 1
ATOM 653 C CA . ILE A 1 80 ? -15.269 0.294 0.066 1.00 93.38 80 ILE A CA 1
ATOM 654 C C . ILE A 1 80 ? -16.666 0.389 0.678 1.00 93.38 80 ILE A C 1
ATOM 656 O O . ILE A 1 80 ? -17.393 1.366 0.467 1.00 93.38 80 ILE A O 1
ATOM 660 N N . ASP A 1 81 ? -17.034 -0.608 1.480 1.00 94.56 81 ASP A N 1
ATOM 661 C CA . ASP A 1 81 ? -18.183 -0.504 2.377 1.00 94.56 81 ASP A CA 1
ATOM 662 C C . ASP A 1 81 ? -17.778 0.269 3.635 1.00 94.56 81 ASP A C 1
ATOM 664 O O . ASP A 1 81 ? -17.072 -0.249 4.497 1.00 94.56 81 ASP A O 1
ATOM 668 N N . GLU A 1 82 ? -18.242 1.512 3.750 1.00 89.94 82 GLU A N 1
ATOM 669 C CA . GLU A 1 82 ? -17.945 2.408 4.873 1.00 89.94 82 GLU A CA 1
ATOM 670 C C . GLU A 1 82 ? -18.315 1.817 6.236 1.00 89.94 82 GLU A C 1
ATOM 672 O O . GLU A 1 82 ? -17.671 2.122 7.237 1.00 89.94 82 GLU A O 1
ATOM 677 N N . LYS A 1 83 ? -19.310 0.921 6.289 1.00 91.75 83 LYS A N 1
ATOM 678 C CA . LYS A 1 83 ? -19.706 0.244 7.534 1.00 91.75 83 LYS A CA 1
ATOM 679 C C . LYS A 1 83 ? -18.674 -0.779 8.009 1.00 91.75 83 LYS A C 1
ATOM 681 O O . LYS A 1 83 ? -18.771 -1.268 9.131 1.00 91.75 83 LYS A O 1
ATOM 686 N N . ARG A 1 84 ? -17.710 -1.124 7.155 1.00 90.81 84 ARG A N 1
ATOM 687 C CA . ARG A 1 84 ? -16.652 -2.110 7.395 1.00 90.81 84 ARG A CA 1
ATOM 688 C C . ARG A 1 84 ? -15.257 -1.483 7.359 1.00 90.81 84 ARG A C 1
ATOM 690 O O . ARG A 1 84 ? -14.280 -2.185 7.111 1.00 90.81 84 ARG A O 1
ATOM 697 N N . VAL A 1 85 ? -15.152 -0.178 7.611 1.00 92.06 85 VAL A N 1
ATOM 698 C CA . VAL A 1 85 ? -13.869 0.532 7.680 1.00 92.06 85 VAL A CA 1
ATOM 699 C C . VAL A 1 85 ? -13.446 0.718 9.130 1.00 92.06 85 VAL A C 1
ATOM 701 O O . VAL A 1 85 ? -14.135 1.363 9.916 1.00 92.06 85 VAL A O 1
ATOM 704 N N . PHE A 1 86 ? -12.264 0.204 9.461 1.00 91.62 86 PHE A N 1
ATOM 705 C CA . PHE A 1 86 ? -11.585 0.507 10.714 1.00 91.62 86 PHE A CA 1
ATOM 706 C C . PHE A 1 86 ? -10.566 1.633 10.487 1.00 91.62 86 PHE A C 1
ATOM 708 O O . PHE A 1 86 ? -9.455 1.401 10.018 1.00 91.62 86 PHE A O 1
ATOM 715 N N . ASP A 1 87 ? -10.970 2.869 10.777 1.00 91.62 87 ASP A N 1
ATOM 716 C CA . ASP A 1 87 ? -10.165 4.077 10.552 1.00 91.62 87 ASP A CA 1
ATOM 717 C C . ASP A 1 87 ? -9.520 4.610 11.841 1.00 91.62 87 ASP A C 1
ATOM 719 O O . ASP A 1 87 ? -10.202 5.168 12.703 1.00 91.62 87 ASP A O 1
ATOM 723 N N . LEU A 1 88 ? -8.190 4.518 11.928 1.00 91.62 88 LEU A N 1
ATOM 724 C CA . LEU A 1 88 ? -7.382 5.012 13.050 1.00 91.62 88 LEU A CA 1
ATOM 725 C C . LEU A 1 88 ? -7.391 6.542 13.223 1.00 91.62 88 LEU A C 1
ATOM 727 O O . LEU A 1 88 ? -6.895 7.031 14.238 1.00 91.62 88 LEU A O 1
ATOM 731 N N . LYS A 1 89 ? -7.932 7.308 12.266 1.00 91.50 89 LYS A N 1
ATOM 732 C CA . LYS A 1 89 ? -8.150 8.759 12.408 1.00 91.50 89 LYS A CA 1
ATOM 733 C C . LYS A 1 89 ? -9.375 9.077 13.271 1.00 91.50 89 LYS A C 1
ATOM 735 O O . LYS A 1 89 ? -9.499 10.195 13.765 1.00 91.50 89 LYS A O 1
ATOM 740 N N . THR A 1 90 ? -10.275 8.112 13.466 1.00 93.69 90 THR A N 1
ATOM 741 C CA . THR A 1 90 ? -11.444 8.271 14.340 1.00 93.69 90 THR A CA 1
ATOM 742 C C . THR A 1 90 ? -11.086 7.946 15.788 1.00 93.69 90 THR A C 1
ATOM 744 O O . THR A 1 90 ? -10.352 6.995 16.062 1.00 93.69 90 THR A O 1
ATOM 747 N N . VAL A 1 91 ? -11.626 8.723 16.732 1.00 95.56 91 VAL A N 1
ATOM 748 C CA . VAL A 1 91 ? -11.326 8.571 18.167 1.00 95.56 91 VAL A CA 1
ATOM 749 C C . VAL A 1 91 ? -11.712 7.178 18.664 1.00 95.56 91 VAL A C 1
ATOM 751 O O . VAL A 1 91 ? -10.914 6.523 19.327 1.00 95.56 91 VAL A O 1
ATOM 754 N N . GLN A 1 92 ? -12.899 6.699 18.288 1.00 94.00 92 GLN A N 1
ATOM 755 C CA . GLN A 1 92 ? -13.444 5.424 18.753 1.00 94.00 92 GLN A CA 1
ATOM 756 C C . GLN A 1 92 ? -12.603 4.228 18.286 1.00 94.00 92 GLN A C 1
ATOM 758 O O . GLN A 1 92 ? -12.280 3.349 19.083 1.00 94.00 92 GLN A O 1
ATOM 763 N N . HIS A 1 93 ? -12.210 4.183 17.009 1.00 94.12 93 HIS A N 1
ATOM 764 C CA . HIS A 1 93 ? -11.372 3.088 16.514 1.00 94.12 93 HIS A CA 1
ATOM 765 C C . HIS A 1 93 ? -9.949 3.174 17.061 1.00 94.12 93 HIS A C 1
ATOM 76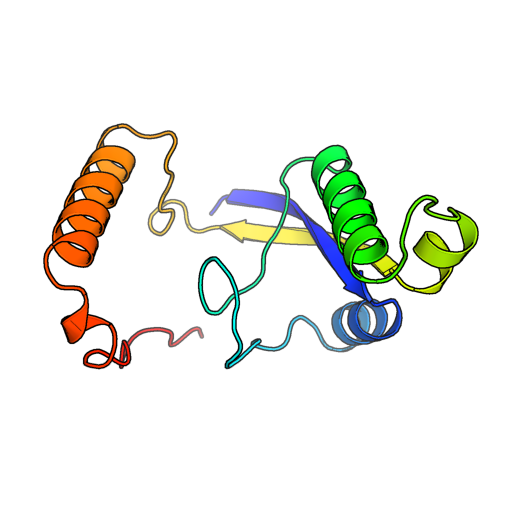7 O O . HIS A 1 93 ? -9.347 2.144 17.361 1.00 94.12 93 HIS A O 1
ATOM 773 N N . LYS A 1 94 ? -9.411 4.387 17.233 1.00 94.62 94 LYS A N 1
ATOM 774 C CA . LYS A 1 94 ? -8.088 4.579 17.827 1.00 94.62 94 LYS A CA 1
ATOM 775 C C . LYS A 1 94 ? -8.039 4.093 19.275 1.00 94.62 94 LYS A C 1
ATOM 777 O O . LYS A 1 94 ? -7.100 3.389 19.635 1.00 94.62 94 LYS A O 1
ATOM 782 N N . GLU A 1 95 ? -9.055 4.409 20.075 1.00 95.81 95 GLU A N 1
ATOM 783 C CA . GLU A 1 95 ? -9.184 3.912 21.447 1.00 95.81 95 GLU A CA 1
ATOM 784 C C . GLU A 1 95 ? -9.268 2.380 21.478 1.00 95.81 95 GLU A C 1
ATOM 786 O O . GLU A 1 95 ? -8.518 1.731 22.209 1.00 95.81 95 GLU A O 1
ATOM 791 N N . LEU A 1 96 ? -10.116 1.786 20.628 1.00 93.75 96 LEU A N 1
ATOM 792 C CA . LEU A 1 96 ? -10.243 0.331 20.526 1.00 93.75 96 LEU A CA 1
ATOM 793 C C . LEU A 1 96 ? -8.920 -0.339 20.117 1.00 93.75 96 LEU A C 1
ATOM 795 O O . LEU A 1 96 ? -8.553 -1.377 20.678 1.00 93.75 96 LEU A O 1
ATOM 799 N N . PHE A 1 97 ? -8.185 0.259 19.177 1.00 92.25 97 PHE A N 1
ATOM 800 C CA . PHE A 1 97 ? -6.859 -0.205 18.777 1.00 92.25 97 PHE A CA 1
ATOM 801 C C . PHE A 1 97 ? -5.868 -0.147 19.943 1.00 92.25 97 PHE A C 1
ATOM 803 O O . PHE A 1 97 ? -5.209 -1.145 20.229 1.00 92.25 97 PHE A O 1
ATOM 810 N N . ASP A 1 98 ? -5.783 0.987 20.643 1.00 91.50 98 ASP A N 1
ATOM 811 C CA . ASP A 1 98 ? -4.833 1.187 21.740 1.00 91.50 98 ASP A CA 1
ATOM 812 C C . ASP A 1 98 ? -5.090 0.222 22.904 1.00 91.50 98 ASP A C 1
ATOM 814 O O . ASP A 1 98 ? -4.148 -0.389 23.415 1.00 91.50 98 ASP A O 1
ATOM 818 N N . LEU A 1 99 ? -6.359 0.031 23.288 1.00 92.88 99 LEU A N 1
ATOM 819 C CA . LEU A 1 99 ? -6.753 -0.927 24.325 1.00 92.88 99 LEU A CA 1
ATOM 820 C C . LEU A 1 99 ? -6.378 -2.359 23.927 1.00 92.88 99 LEU A C 1
ATOM 822 O O . LEU A 1 99 ? -5.744 -3.074 24.706 1.00 92.88 99 LEU A O 1
ATOM 826 N N . SER A 1 100 ? -6.706 -2.759 22.695 1.00 88.88 100 SER A N 1
ATOM 827 C CA . SER A 1 100 ? -6.385 -4.094 22.176 1.00 88.88 100 SER A CA 1
ATOM 828 C C . SER A 1 100 ? -4.872 -4.325 22.127 1.00 88.88 100 SER A C 1
ATOM 830 O O . SER A 1 100 ? -4.369 -5.357 22.572 1.00 88.88 100 SER A O 1
ATOM 832 N N . PHE A 1 101 ? -4.121 -3.338 21.638 1.00 86.75 101 PHE A N 1
ATOM 833 C CA . PHE A 1 101 ? -2.668 -3.401 21.532 1.00 86.75 101 PHE A CA 1
ATOM 834 C C . PHE A 1 101 ? -1.986 -3.460 22.907 1.00 86.75 101 PHE A C 1
ATOM 836 O O . PHE A 1 101 ? -1.032 -4.221 23.091 1.00 86.75 101 PHE A O 1
ATOM 843 N N . HIS A 1 102 ? -2.486 -2.708 23.894 1.00 87.75 102 HIS A N 1
ATOM 844 C CA . HIS A 1 102 ? -1.995 -2.742 25.276 1.00 87.75 102 HIS A CA 1
ATOM 845 C C . HIS A 1 102 ? -2.169 -4.122 25.916 1.00 87.75 102 HIS A C 1
ATOM 847 O O . HIS A 1 102 ? -1.216 -4.667 26.479 1.00 87.75 102 HIS A O 1
ATOM 853 N N . GLU A 1 103 ? -3.346 -4.733 25.772 1.00 86.94 103 GLU A N 1
ATOM 854 C CA . GLU A 1 103 ? -3.615 -6.072 26.312 1.00 86.94 103 GLU A CA 1
ATOM 855 C C . GLU A 1 103 ? -2.762 -7.159 25.640 1.00 86.94 103 GLU A C 1
ATOM 857 O O . GLU A 1 103 ? -2.215 -8.036 26.322 1.00 86.94 103 GLU A O 1
ATOM 862 N N . LEU A 1 104 ? -2.542 -7.059 24.324 1.00 82.50 104 LEU A N 1
ATOM 863 C CA . LEU A 1 104 ? -1.638 -7.957 23.595 1.00 82.50 104 LEU A CA 1
ATOM 864 C C . LEU A 1 104 ? -0.174 -7.814 24.043 1.00 82.50 104 LEU A C 1
ATOM 866 O O . LEU A 1 104 ? 0.572 -8.799 24.048 1.00 82.50 104 LEU A O 1
ATOM 870 N N . ARG A 1 105 ? 0.262 -6.613 24.449 1.00 81.88 105 ARG A N 1
ATOM 871 C CA . ARG A 1 105 ? 1.626 -6.383 24.958 1.00 81.88 105 ARG A CA 1
ATOM 872 C C . ARG A 1 105 ? 1.845 -6.925 26.367 1.00 81.88 105 ARG A C 1
ATOM 874 O O . ARG A 1 105 ? 2.957 -7.364 26.652 1.00 81.88 105 ARG A O 1
ATOM 881 N N . LYS A 1 106 ? 0.820 -6.932 27.226 1.00 83.62 106 LYS A N 1
ATOM 882 C CA . LYS A 1 106 ? 0.909 -7.484 28.592 1.00 83.62 106 LYS A CA 1
ATOM 883 C C . LYS A 1 106 ? 1.067 -9.005 28.622 1.00 83.62 106 LYS A C 1
ATOM 885 O O . LYS A 1 106 ? 1.667 -9.527 29.554 1.00 83.62 106 LYS A O 1
ATOM 890 N N . ASN A 1 107 ? 0.562 -9.712 27.607 1.00 72.94 107 ASN A N 1
ATOM 891 C CA . ASN A 1 107 ? 0.547 -11.176 27.556 1.00 72.94 107 ASN A CA 1
ATOM 892 C C . ASN A 1 107 ? 1.264 -11.721 26.304 1.00 72.94 107 ASN A C 1
ATOM 894 O O . ASN A 1 107 ? 0.619 -12.298 25.423 1.00 72.94 107 ASN A O 1
ATOM 898 N N . PRO A 1 108 ? 2.604 -11.610 26.210 1.00 59.78 108 PRO A N 1
ATOM 899 C CA . PRO A 1 108 ? 3.353 -12.008 25.013 1.00 59.78 108 PRO A CA 1
ATOM 900 C C . PRO A 1 108 ? 3.207 -13.500 24.658 1.00 59.78 108 PRO A C 1
ATOM 902 O O . PRO A 1 108 ? 3.344 -13.864 23.491 1.00 59.78 108 PRO A O 1
ATOM 905 N N . GLY A 1 109 ? 2.867 -14.358 25.630 1.00 57.31 109 GLY A N 1
ATOM 906 C CA . GLY A 1 109 ? 2.603 -15.789 25.428 1.00 57.31 109 GLY A CA 1
ATOM 907 C C . GLY A 1 109 ? 1.310 -16.118 24.666 1.00 57.31 109 GLY A C 1
ATOM 908 O O . GLY A 1 109 ? 1.197 -17.218 24.131 1.00 57.31 109 GLY A O 1
ATOM 909 N N . LYS A 1 110 ? 0.359 -15.176 24.542 1.00 52.91 110 LYS A N 1
ATOM 910 C CA . LYS A 1 110 ? -0.869 -15.365 23.743 1.00 52.91 110 LYS A CA 1
ATOM 911 C C . LYS A 1 110 ? -0.668 -15.154 22.237 1.00 52.91 110 LYS A C 1
ATOM 913 O O . LYS A 1 110 ? -1.558 -15.490 21.466 1.00 52.91 110 LYS A O 1
ATOM 918 N N . ARG A 1 111 ? 0.516 -14.702 21.790 1.00 51.97 111 ARG A N 1
ATOM 919 C CA . ARG A 1 111 ? 0.838 -14.507 20.358 1.00 51.97 111 ARG A CA 1
ATOM 920 C C . ARG A 1 111 ? 0.729 -15.777 19.499 1.00 51.97 111 ARG A C 1
ATOM 922 O O . ARG A 1 111 ? 0.730 -15.665 18.282 1.00 51.97 111 ARG A O 1
ATOM 929 N N . LYS A 1 112 ? 0.668 -16.970 20.107 1.00 42.94 112 LYS A N 1
ATOM 930 C CA . LYS A 1 112 ? 0.557 -18.263 19.406 1.00 42.94 112 LYS A CA 1
ATOM 931 C C . LYS A 1 112 ? -0.837 -18.908 19.447 1.00 42.94 112 LYS A C 1
ATOM 933 O O . LYS A 1 112 ? -0.990 -19.972 18.860 1.00 42.94 112 LYS A O 1
ATOM 938 N N . ALA A 1 113 ? -1.817 -18.339 20.153 1.00 42.03 113 ALA A N 1
ATOM 939 C CA . ALA A 1 113 ? -3.012 -19.098 20.545 1.00 42.03 113 ALA A CA 1
ATOM 940 C C . ALA A 1 113 ? -4.295 -18.801 19.759 1.00 42.03 113 ALA A C 1
ATOM 942 O O . ALA A 1 113 ? -5.257 -19.543 19.915 1.00 42.03 113 ALA A O 1
ATOM 943 N N . GLU A 1 114 ? -4.333 -17.789 18.896 1.00 41.25 114 GLU A N 1
ATOM 944 C CA . GLU A 1 114 ? -5.519 -17.527 18.080 1.00 41.25 114 GLU A CA 1
ATOM 945 C C . GLU A 1 114 ? -5.082 -17.327 16.628 1.00 41.25 114 GLU A C 1
ATOM 947 O O . GLU A 1 114 ? -4.861 -16.216 16.155 1.00 41.25 114 GLU A O 1
ATOM 952 N N . GLU A 1 115 ? -4.957 -18.445 15.899 1.00 42.28 115 GLU A N 1
ATOM 953 C CA . GLU A 1 115 ? -5.446 -18.449 14.521 1.00 42.28 115 GLU A CA 1
ATOM 954 C C . GLU A 1 115 ? -6.825 -17.786 14.578 1.00 42.28 115 GLU A C 1
ATOM 956 O O . GLU A 1 115 ? -7.746 -18.348 15.178 1.00 42.28 115 GLU A O 1
ATOM 961 N N . ILE A 1 116 ? -6.971 -16.587 14.015 1.00 41.75 116 ILE A N 1
ATOM 962 C CA . ILE A 1 116 ? -8.286 -15.993 13.774 1.00 41.75 116 ILE A CA 1
ATOM 963 C C . ILE A 1 116 ? -8.960 -16.891 12.728 1.00 41.75 116 ILE A C 1
ATOM 965 O O . ILE A 1 116 ? -8.886 -16.674 11.521 1.00 41.75 116 ILE A O 1
ATOM 969 N N . LYS A 1 117 ? -9.548 -17.994 13.195 1.00 35.59 117 LYS A N 1
ATOM 970 C CA . LYS A 1 117 ? -10.452 -18.842 12.430 1.00 35.59 117 LYS A CA 1
ATOM 971 C C . LYS A 1 117 ? -11.796 -18.123 12.368 1.00 35.59 117 LYS A C 1
ATOM 973 O O . LYS A 1 117 ? -12.517 -18.073 13.358 1.00 35.59 117 LYS A O 1
ATOM 978 N N . GLY A 1 118 ? -12.119 -17.618 11.178 1.00 38.88 118 GLY A N 1
ATOM 979 C CA . GLY A 1 118 ? -13.387 -16.960 10.839 1.00 38.88 118 GLY A CA 1
ATOM 980 C C . GLY A 1 118 ? -13.301 -15.449 11.066 1.00 38.88 118 GLY A C 1
ATOM 981 O O . GLY A 1 118 ? -12.972 -15.007 12.152 1.00 38.88 118 GLY A O 1
ATOM 982 N N . TYR A 1 119 ? -13.551 -14.570 10.103 1.00 34.31 119 TYR A N 1
ATOM 983 C CA . TYR A 1 119 ? -14.497 -14.619 8.996 1.00 34.31 119 TYR A CA 1
ATOM 984 C C . TYR A 1 119 ? -13.945 -13.801 7.823 1.00 34.31 119 TYR A C 1
ATOM 986 O O . TYR A 1 119 ? -13.869 -12.583 7.928 1.00 34.31 119 TYR A O 1
ATOM 994 N N . CYS A 1 120 ? -13.661 -14.437 6.690 1.00 29.86 120 CYS A N 1
ATOM 995 C CA . CYS A 1 120 ? -13.597 -13.750 5.399 1.00 29.86 120 CYS A CA 1
ATOM 996 C C . CYS A 1 120 ? -14.195 -14.663 4.326 1.00 29.86 120 CYS A C 1
ATOM 998 O O . CYS A 1 120 ? -13.502 -15.159 3.445 1.00 29.86 120 CYS A O 1
ATOM 1000 N N . SER A 1 121 ? -15.502 -14.907 4.427 1.00 26.83 121 SER A N 1
ATOM 1001 C CA . SER A 1 121 ? -16.294 -15.238 3.246 1.00 26.83 121 SER A CA 1
ATOM 1002 C C . SER A 1 121 ? -16.569 -13.926 2.519 1.00 26.83 121 SER A C 1
ATOM 1004 O O . SER A 1 121 ? -17.276 -13.071 3.054 1.00 26.83 121 SER A O 1
ATOM 1006 N N . PHE A 1 122 ? -16.005 -13.761 1.328 1.00 33.19 122 PHE A N 1
ATOM 1007 C CA . PHE A 1 122 ? -16.475 -12.770 0.369 1.00 33.19 122 PHE A CA 1
ATOM 1008 C C . PHE A 1 122 ? -17.063 -13.531 -0.818 1.00 33.19 122 PHE A C 1
ATOM 1010 O O . PHE A 1 122 ? -16.363 -14.308 -1.468 1.00 33.19 122 PHE A O 1
ATOM 1017 N N . TYR A 1 123 ? -18.374 -13.360 -0.988 1.00 29.94 123 TYR A N 1
ATOM 1018 C CA . TYR A 1 123 ? -19.049 -13.471 -2.278 1.00 29.94 123 TYR A CA 1
ATOM 1019 C C . TYR A 1 123 ? -18.719 -12.234 -3.111 1.00 29.94 123 TYR A C 1
ATOM 1021 O O . TYR A 1 123 ? -18.524 -11.164 -2.484 1.00 29.94 123 TYR A O 1
#

Secondary structure (DSSP, 8-state):
-EEEEEEEEEEHHHHHHHHHH------SS--TT-SS---BSSHHHHHHHHHHHHHTTSSS---HHHHHHHEEEEEEEEEE-GGG---TTSHHHHHHHHHHHHHHHH-GGGGGS----------

Nearest PDB structures (foldseek):
  6w65-assembly1_A  TM=7.490E-01  e=6.466E+00  Homo sapiens
  6s2w-assembly2_B  TM=4.334E-01  e=1.753E+00  Schizosaccharomyces pombe
  6s2w-assembly1_A-2  TM=3.804E-01  e=5.675E+00  Schizosaccharomyces pombe